Protein AF-A0A7J5C8L6-F1 (afdb_monomer)

Sequence (108 aa):
PAAAVPPPAPAPPPIDPEAWRTAADEGWSRASKAAEPSNAGTTRSGLPKRVPQAQLVPGGIEPKGSRAAARRTPDEVRGLLSAYHRGVQRGRTAGADLNSTSTKETNR

Solvent-accessible surface area (backbone atoms only — not comparable to full-atom values): 7044 Å² total; per-residue (Å²): 136,86,83,81,79,78,79,84,78,83,79,80,78,89,78,64,76,70,82,76,64,54,82,61,55,60,47,51,54,45,43,57,56,29,73,60,75,71,68,71,50,63,44,100,86,66,49,76,30,75,54,84,75,66,58,68,42,83,84,59,80,69,77,62,67,74,66,63,71,73,81,74,49,73,66,59,54,50,52,53,52,51,53,50,51,53,50,52,50,52,54,51,49,57,52,49,55,57,54,55,53,56,62,59,65,77,74,116

Str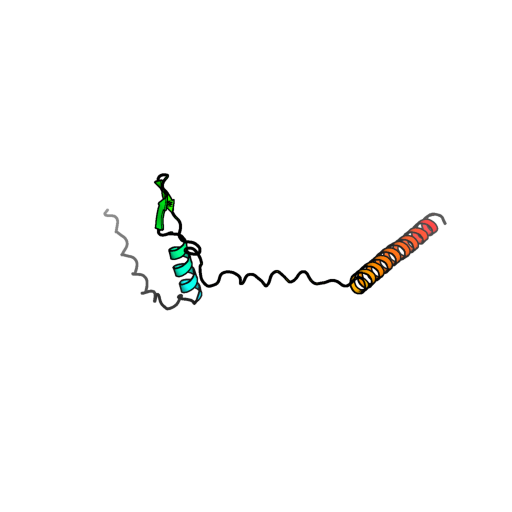ucture (mmCIF, N/CA/C/O backbone):
data_AF-A0A7J5C8L6-F1
#
_entry.id   AF-A0A7J5C8L6-F1
#
loop_
_atom_site.group_PDB
_atom_site.id
_atom_site.type_symbol
_atom_site.label_atom_id
_atom_site.label_alt_id
_atom_site.label_comp_id
_atom_site.label_asym_id
_atom_site.label_entity_id
_atom_site.label_seq_id
_atom_site.pdbx_PDB_ins_code
_atom_site.Cartn_x
_atom_site.Cartn_y
_atom_site.Cartn_z
_atom_site.occupancy
_atom_site.B_iso_or_equiv
_atom_site.auth_seq_id
_atom_site.auth_comp_id
_atom_site.auth_asym_id
_atom_site.auth_atom_id
_atom_site.pdbx_PDB_model_num
ATOM 1 N N . PRO A 1 1 ? 15.592 65.088 17.033 1.00 47.19 1 PRO A N 1
ATOM 2 C CA . PRO A 1 1 ? 15.283 64.723 15.627 1.00 47.19 1 PRO A CA 1
ATOM 3 C C . PRO A 1 1 ? 14.463 63.429 15.636 1.00 47.19 1 PRO A C 1
ATOM 5 O O . PRO A 1 1 ? 14.935 62.439 16.183 1.00 47.19 1 PRO A O 1
ATOM 8 N N . ALA A 1 2 ? 13.215 63.470 15.162 1.00 52.97 2 ALA A N 1
ATOM 9 C CA . ALA A 1 2 ? 12.305 62.324 15.174 1.00 52.97 2 ALA A CA 1
ATOM 10 C C . ALA A 1 2 ? 12.678 61.333 14.058 1.00 52.97 2 ALA A C 1
ATOM 12 O O . ALA A 1 2 ? 12.842 61.736 12.908 1.00 52.97 2 ALA A O 1
ATOM 13 N N . ALA A 1 3 ? 12.837 60.054 14.401 1.00 57.31 3 ALA A N 1
ATOM 14 C CA . ALA A 1 3 ? 13.079 58.989 13.434 1.00 57.31 3 ALA A CA 1
ATOM 15 C C . ALA A 1 3 ? 11.804 58.735 12.611 1.00 57.31 3 ALA A C 1
ATOM 17 O O . ALA A 1 3 ? 10.739 58.484 13.173 1.00 57.31 3 ALA A O 1
ATOM 18 N N . ALA A 1 4 ? 11.912 58.827 11.285 1.00 60.78 4 ALA A N 1
ATOM 19 C CA . ALA A 1 4 ? 10.828 58.517 10.361 1.00 60.78 4 ALA A CA 1
ATOM 20 C C . ALA A 1 4 ? 10.531 57.006 10.361 1.00 60.78 4 ALA A C 1
ATOM 22 O O . ALA A 1 4 ? 11.433 56.190 10.174 1.00 60.78 4 ALA A O 1
ATOM 23 N N . VAL A 1 5 ? 9.262 56.642 10.561 1.00 68.44 5 VAL A N 1
ATOM 24 C CA . VAL A 1 5 ? 8.757 55.269 10.415 1.00 68.44 5 VAL A CA 1
ATOM 25 C C . VAL A 1 5 ? 8.640 54.955 8.913 1.00 68.44 5 VAL A C 1
ATOM 27 O O . VAL A 1 5 ? 8.067 55.773 8.187 1.00 68.44 5 VAL A O 1
ATOM 30 N N . PRO A 1 6 ? 9.176 53.826 8.410 1.00 71.31 6 PRO A N 1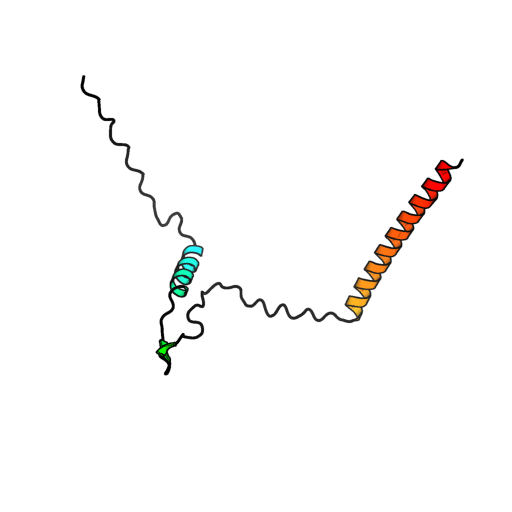
ATOM 31 C CA . PRO A 1 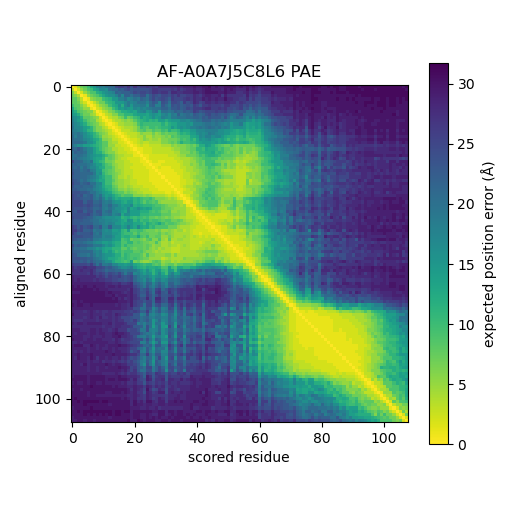6 ? 9.049 53.467 6.998 1.00 71.31 6 PRO A CA 1
ATOM 32 C C . PRO A 1 6 ? 7.582 53.166 6.626 1.00 71.31 6 PRO A C 1
ATOM 34 O O . PRO A 1 6 ? 6.814 52.720 7.483 1.00 71.31 6 PRO A O 1
ATOM 37 N N . PRO A 1 7 ? 7.168 53.402 5.365 1.00 71.62 7 PRO A N 1
ATOM 38 C CA . PRO A 1 7 ? 5.799 53.142 4.918 1.00 71.62 7 PRO A CA 1
ATOM 39 C C . PRO A 1 7 ? 5.454 51.641 4.979 1.00 71.62 7 PRO A C 1
ATOM 41 O O . PRO A 1 7 ? 6.351 50.802 4.847 1.00 71.62 7 PRO A O 1
ATOM 44 N N . PRO A 1 8 ? 4.168 51.277 5.162 1.00 72.31 8 PRO A N 1
ATOM 45 C CA . PRO A 1 8 ? 3.746 49.880 5.190 1.00 72.31 8 PRO A CA 1
ATOM 46 C C . PRO A 1 8 ? 4.025 49.210 3.840 1.00 72.31 8 PRO A C 1
ATOM 48 O O . PRO A 1 8 ? 3.723 49.765 2.782 1.00 72.31 8 PRO A O 1
ATOM 51 N N . ALA A 1 9 ? 4.612 48.013 3.882 1.00 76.88 9 ALA A N 1
ATOM 52 C CA . ALA A 1 9 ? 4.868 47.209 2.693 1.00 76.88 9 ALA A CA 1
ATOM 53 C C . ALA A 1 9 ? 3.551 46.886 1.949 1.00 76.88 9 ALA A C 1
ATOM 55 O O . ALA A 1 9 ? 2.515 46.712 2.599 1.00 76.88 9 ALA A O 1
ATOM 56 N N . PRO A 1 10 ? 3.569 46.796 0.605 1.00 76.00 10 PRO A N 1
ATOM 57 C CA . PRO A 1 10 ? 2.378 46.464 -0.169 1.00 76.00 10 PRO A CA 1
ATOM 58 C C . PRO A 1 10 ? 1.858 45.070 0.202 1.00 76.00 10 PRO A C 1
ATOM 60 O O . PRO A 1 10 ? 2.636 44.134 0.394 1.00 76.00 10 PRO A O 1
ATOM 63 N N . ALA A 1 11 ? 0.533 44.940 0.299 1.00 77.38 11 ALA A N 1
ATOM 64 C CA . ALA A 1 11 ? -0.113 43.663 0.576 1.00 77.38 11 ALA A CA 1
ATOM 65 C C . ALA A 1 11 ? 0.174 42.658 -0.559 1.00 77.38 11 ALA A C 1
ATOM 67 O O . ALA A 1 11 ? 0.138 43.047 -1.732 1.00 77.38 11 ALA A O 1
ATOM 68 N N . PRO A 1 12 ? 0.462 41.382 -0.240 1.00 79.75 12 PRO A N 1
ATOM 69 C CA . PRO A 1 12 ? 0.703 40.367 -1.255 1.00 79.75 12 PRO A CA 1
ATOM 70 C C . PRO A 1 12 ? -0.543 40.176 -2.136 1.00 79.75 12 PRO A C 1
ATOM 72 O O . PRO A 1 12 ? -1.669 40.327 -1.649 1.00 79.75 12 PRO A O 1
ATOM 75 N N . PRO A 1 13 ? -0.364 39.848 -3.429 1.00 80.12 13 PRO A N 1
ATOM 76 C CA . PRO A 1 13 ? -1.483 39.596 -4.324 1.00 80.12 13 PRO A CA 1
ATOM 77 C C . PRO A 1 13 ? -2.309 38.393 -3.837 1.00 80.12 13 PRO A C 1
ATOM 79 O O . PRO A 1 13 ? -1.753 37.475 -3.224 1.00 80.12 13 PRO A O 1
ATOM 82 N N . PRO A 1 14 ? -3.625 38.369 -4.111 1.00 80.31 14 PRO A N 1
ATOM 83 C CA . PRO A 1 14 ? -4.473 37.243 -3.748 1.00 80.31 14 PRO A CA 1
ATOM 84 C C . PRO A 1 14 ? -3.995 35.979 -4.471 1.00 80.31 14 PRO A C 1
ATOM 86 O O . PRO A 1 14 ? -3.901 35.948 -5.697 1.00 80.31 14 PRO A O 1
ATOM 89 N N . ILE A 1 15 ? -3.669 34.944 -3.696 1.00 82.94 15 ILE A N 1
ATOM 90 C CA . ILE A 1 15 ? -3.300 33.626 -4.216 1.00 82.94 15 ILE A CA 1
ATOM 91 C C . ILE A 1 15 ? -4.590 32.849 -4.460 1.00 82.94 15 ILE A C 1
ATOM 93 O O . ILE A 1 15 ? -5.384 32.680 -3.536 1.00 82.94 15 ILE A O 1
ATOM 97 N N . ASP A 1 16 ? -4.775 32.357 -5.683 1.00 87.56 16 ASP A N 1
ATOM 98 C CA . ASP A 1 16 ? -5.861 31.436 -6.002 1.00 87.56 16 ASP A CA 1
ATOM 99 C C . ASP A 1 16 ? -5.515 30.028 -5.472 1.00 87.56 16 ASP A C 1
ATOM 101 O O . ASP A 1 16 ? -4.542 29.420 -5.938 1.00 87.56 16 ASP A O 1
ATOM 105 N N . PRO A 1 17 ? -6.253 29.496 -4.480 1.00 81.88 17 PRO A N 1
ATOM 106 C CA . PRO A 1 17 ? -6.009 28.163 -3.940 1.00 81.88 17 PRO A CA 1
ATOM 107 C C . PRO A 1 17 ? -6.270 27.043 -4.956 1.00 81.88 17 PRO A C 1
ATOM 109 O O . PRO A 1 17 ? -5.793 25.928 -4.760 1.00 81.88 17 PRO A O 1
ATOM 112 N N . GLU A 1 18 ? -7.004 27.301 -6.039 1.00 85.00 18 GLU A N 1
ATOM 113 C CA . GLU A 1 18 ? -7.246 26.310 -7.090 1.00 85.00 18 GLU A CA 1
ATOM 114 C C . GLU A 1 18 ? -6.017 26.096 -7.979 1.00 85.00 18 GLU A C 1
ATOM 116 O O . GLU A 1 18 ? -5.830 25.001 -8.506 1.00 85.00 18 GLU A O 1
ATOM 121 N N . ALA A 1 19 ? -5.150 27.106 -8.111 1.00 88.50 19 ALA A N 1
ATOM 122 C CA . ALA A 1 19 ? -4.047 27.109 -9.074 1.00 88.50 19 ALA A CA 1
ATOM 123 C C . ALA A 1 19 ? -2.975 26.034 -8.811 1.00 88.50 19 ALA A C 1
ATOM 125 O O . ALA A 1 19 ? -2.222 25.678 -9.716 1.00 88.50 19 ALA A O 1
ATOM 126 N N . TRP A 1 20 ? -2.891 25.521 -7.583 1.00 86.44 20 TRP A N 1
ATOM 127 C CA . TRP A 1 20 ? -1.911 24.512 -7.165 1.00 86.44 20 TRP A CA 1
ATOM 128 C C . TRP A 1 20 ? -2.556 23.230 -6.635 1.00 86.44 20 TRP A C 1
ATOM 130 O O . TRP A 1 20 ? -1.838 22.324 -6.210 1.00 86.44 20 TRP A O 1
ATOM 140 N N . ARG A 1 21 ? -3.891 23.125 -6.685 1.00 88.56 21 ARG A N 1
ATOM 141 C CA . ARG A 1 21 ? -4.579 21.887 -6.326 1.00 88.56 21 ARG A CA 1
ATOM 142 C C . ARG A 1 21 ? -4.366 20.825 -7.395 1.00 88.56 21 ARG A C 1
ATOM 144 O O . ARG A 1 21 ? -4.516 21.064 -8.590 1.00 88.56 21 ARG A O 1
ATOM 151 N N . THR A 1 22 ? -4.035 19.621 -6.953 1.00 87.25 22 THR A N 1
ATOM 152 C CA . THR A 1 22 ? -3.749 18.469 -7.807 1.00 87.25 22 THR A CA 1
ATOM 153 C C . THR A 1 22 ? -4.545 17.246 -7.362 1.00 87.25 22 THR A C 1
ATOM 155 O O . THR A 1 22 ? -5.079 17.182 -6.255 1.00 87.25 22 THR A O 1
ATOM 158 N N . ALA A 1 23 ? -4.575 16.207 -8.202 1.00 82.38 23 ALA A N 1
ATOM 159 C CA . ALA A 1 23 ? -5.174 14.920 -7.838 1.00 82.38 23 ALA A CA 1
ATOM 160 C C . ALA A 1 23 ? -4.522 14.273 -6.592 1.00 82.38 23 ALA A C 1
ATOM 162 O O . ALA A 1 23 ? -5.141 13.435 -5.937 1.00 82.38 23 ALA A O 1
ATOM 163 N N . ALA A 1 24 ? -3.291 14.662 -6.237 1.00 82.00 24 ALA A N 1
ATOM 164 C CA . ALA A 1 24 ? -2.595 14.143 -5.063 1.00 82.00 24 ALA A CA 1
ATOM 165 C C . ALA A 1 24 ? -3.203 14.636 -3.736 1.00 82.00 24 ALA A C 1
ATOM 167 O O . ALA A 1 24 ? -3.154 13.905 -2.744 1.00 82.00 24 ALA A O 1
ATOM 168 N N . ASP A 1 25 ? -3.831 15.818 -3.716 1.00 86.25 25 ASP A N 1
ATOM 169 C CA . ASP A 1 25 ? -4.417 16.399 -2.499 1.00 86.25 25 ASP A CA 1
ATOM 170 C C . ASP A 1 25 ? -5.562 15.543 -1.948 1.00 86.25 25 ASP A C 1
ATOM 172 O O . ASP A 1 25 ? -5.737 15.401 -0.736 1.00 86.25 25 ASP A O 1
ATOM 176 N N . GLU A 1 26 ? -6.318 14.903 -2.840 1.00 84.12 26 GLU A N 1
ATOM 177 C CA . GLU A 1 26 ? -7.396 13.997 -2.459 1.00 84.12 26 GLU A 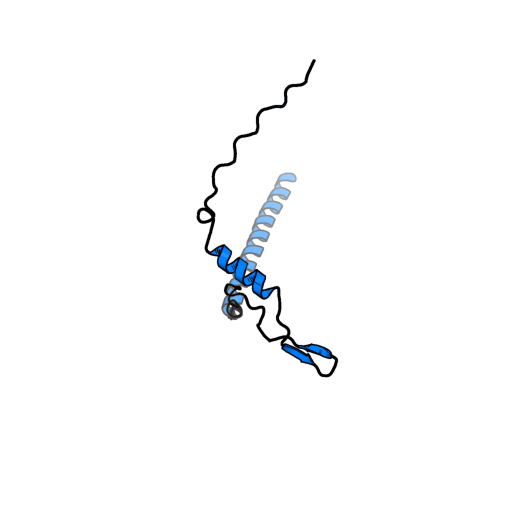CA 1
ATOM 178 C C . GLU A 1 26 ? -6.849 12.725 -1.788 1.00 84.12 26 GLU A C 1
ATOM 180 O O . GLU A 1 26 ? -7.410 12.237 -0.803 1.00 84.12 26 GLU A O 1
ATOM 185 N N . GLY A 1 27 ? -5.719 12.206 -2.282 1.00 84.62 27 GLY A N 1
ATOM 186 C CA . GLY A 1 27 ? -4.995 11.097 -1.660 1.00 84.62 27 GLY A CA 1
ATOM 187 C C . GLY A 1 27 ? -4.436 11.476 -0.289 1.00 84.62 27 GLY A C 1
ATOM 188 O O . GLY A 1 27 ? -4.577 10.714 0.669 1.00 84.62 27 GLY A O 1
ATOM 189 N N . TRP A 1 28 ? -3.880 12.683 -0.167 1.00 85.50 28 TRP A N 1
ATOM 19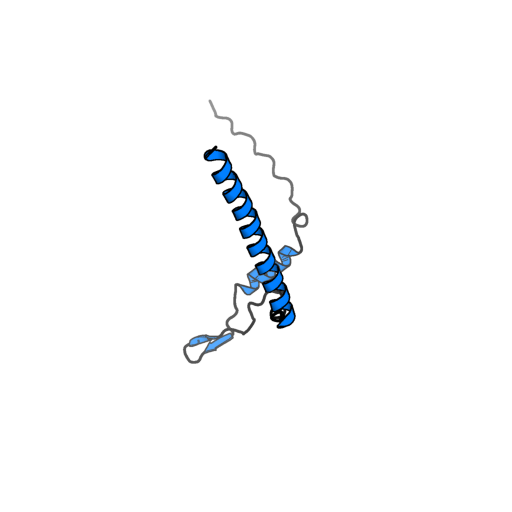0 C CA . TRP A 1 28 ? -3.332 13.191 1.089 1.00 85.50 28 TRP A CA 1
ATOM 191 C C . TRP A 1 28 ? -4.422 13.423 2.145 1.00 85.50 28 TRP A C 1
ATOM 193 O O . TRP A 1 28 ? -4.281 12.981 3.283 1.00 85.50 28 TRP A O 1
ATOM 203 N N . SER A 1 29 ? -5.570 13.992 1.759 1.00 86.81 29 SER A N 1
ATOM 204 C CA . SER A 1 29 ? -6.735 14.152 2.642 1.00 86.81 29 SER A CA 1
ATOM 205 C C . SER A 1 29 ? -7.271 12.810 3.151 1.00 86.81 29 SER A C 1
ATOM 207 O O . SER A 1 29 ? -7.577 12.662 4.338 1.00 86.81 29 SER A O 1
ATOM 209 N N . ARG A 1 30 ? -7.362 11.801 2.274 1.00 84.38 30 ARG A N 1
ATOM 210 C CA . ARG A 1 30 ? -7.780 10.446 2.665 1.00 84.38 30 ARG A CA 1
ATOM 211 C C . ARG A 1 30 ? -6.768 9.782 3.599 1.00 84.38 30 ARG A C 1
ATOM 213 O O . ARG A 1 30 ? -7.183 9.137 4.559 1.00 84.38 30 ARG A O 1
ATOM 220 N N . ALA A 1 31 ? -5.471 9.970 3.357 1.00 86.00 31 ALA A N 1
ATOM 221 C CA . ALA A 1 31 ? -4.414 9.458 4.224 1.00 86.00 31 ALA A CA 1
ATOM 222 C C . ALA A 1 31 ? -4.465 10.058 5.631 1.00 86.00 31 ALA A C 1
ATOM 224 O O . ALA A 1 31 ? -4.417 9.316 6.611 1.00 86.00 31 ALA A O 1
ATOM 225 N N . SER A 1 32 ? -4.654 11.373 5.737 1.00 87.69 32 SER A N 1
ATOM 226 C CA . SER A 1 32 ? -4.800 12.055 7.026 1.00 87.69 32 SER A CA 1
ATOM 227 C C . SER A 1 32 ? -5.999 11.531 7.819 1.00 87.69 32 SER A C 1
ATOM 229 O O . SER A 1 32 ? -5.871 11.246 9.004 1.00 87.69 32 SER A O 1
ATOM 231 N N . LYS A 1 33 ? -7.145 11.295 7.164 1.00 83.94 33 LYS A N 1
ATOM 232 C CA . LYS A 1 33 ? -8.330 10.709 7.819 1.00 83.94 33 LYS A CA 1
ATOM 233 C C . LYS A 1 33 ? -8.090 9.281 8.315 1.00 83.94 33 LYS A C 1
ATOM 235 O O . LYS A 1 33 ? -8.572 8.913 9.378 1.00 83.94 33 LYS A O 1
ATOM 240 N N . ALA A 1 34 ? -7.335 8.474 7.571 1.00 82.81 34 ALA A N 1
ATOM 241 C CA . ALA A 1 34 ? -6.984 7.114 7.982 1.00 82.81 34 ALA A CA 1
ATOM 242 C C . ALA A 1 34 ? -6.002 7.070 9.172 1.00 82.81 34 ALA A C 1
ATOM 244 O O . ALA A 1 34 ? -5.959 6.073 9.900 1.00 82.81 34 ALA A O 1
ATOM 245 N N . ALA A 1 35 ? -5.219 8.134 9.385 1.00 83.50 35 ALA A N 1
ATOM 246 C CA . ALA A 1 35 ? -4.289 8.248 10.508 1.00 83.50 35 ALA A CA 1
ATOM 247 C C . ALA A 1 35 ? -4.993 8.447 11.865 1.00 83.50 35 ALA A C 1
ATOM 249 O O . ALA A 1 35 ? -4.388 8.176 12.903 1.00 83.50 35 ALA A O 1
ATOM 250 N N . GLU A 1 36 ? -6.270 8.842 11.865 1.00 83.50 36 GLU A N 1
ATOM 251 C CA . GLU A 1 36 ? -7.100 9.033 13.058 1.00 83.50 36 GLU A CA 1
ATOM 252 C C . GLU A 1 36 ? -8.140 7.899 13.190 1.00 83.50 36 GLU A C 1
ATOM 254 O O . GLU A 1 36 ? -9.276 8.016 12.726 1.00 83.50 36 GLU A O 1
ATOM 259 N N . PRO A 1 37 ? -7.782 6.749 13.794 1.00 69.25 37 PRO A N 1
ATOM 260 C CA . PRO A 1 37 ? -8.681 5.604 13.859 1.00 69.25 37 PRO A CA 1
ATOM 261 C C . PRO A 1 37 ? -9.832 5.824 14.848 1.00 69.25 37 PRO A C 1
ATOM 263 O O . PRO A 1 37 ? -9.622 6.124 16.024 1.00 69.25 37 PRO A O 1
ATOM 266 N N . SER A 1 38 ? -11.056 5.549 14.395 1.00 72.88 38 SER A N 1
ATOM 267 C CA . SER A 1 38 ? -12.222 5.432 15.274 1.00 72.88 38 SER A CA 1
ATOM 268 C C . SER A 1 38 ? -12.176 4.126 16.082 1.00 72.88 38 SER A C 1
ATOM 270 O O . SER A 1 38 ? -11.890 3.050 15.545 1.00 72.88 38 SER A O 1
ATOM 272 N N . ASN A 1 39 ? -12.459 4.211 17.385 1.00 78.56 39 ASN A N 1
ATOM 273 C CA . ASN A 1 39 ? -12.514 3.054 18.278 1.00 78.56 39 ASN A CA 1
ATOM 274 C C . ASN A 1 39 ? -13.890 2.378 18.190 1.00 78.56 39 ASN A C 1
ATOM 276 O O . ASN A 1 39 ? -14.918 3.004 18.434 1.00 78.56 39 ASN A O 1
ATOM 280 N N . ALA A 1 40 ? -13.917 1.070 17.930 1.00 82.69 40 ALA A N 1
ATOM 281 C CA . ALA A 1 40 ? -15.130 0.249 17.832 1.00 82.69 40 ALA A CA 1
ATOM 282 C C . 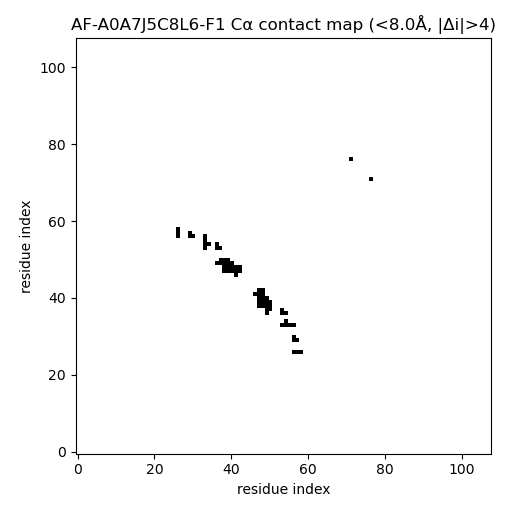ALA A 1 40 ? -15.704 -0.155 19.207 1.00 82.69 40 ALA A C 1
ATOM 284 O O . ALA A 1 40 ? -16.261 -1.246 19.358 1.00 82.69 40 ALA A O 1
ATOM 285 N N . GLY A 1 41 ? -15.495 0.677 20.228 1.00 87.88 41 GLY A N 1
ATOM 286 C CA . GLY A 1 41 ? -15.738 0.355 21.634 1.00 87.88 41 GLY A CA 1
ATOM 287 C C . GLY A 1 41 ? -14.538 -0.304 22.320 1.00 87.88 41 GLY A C 1
ATOM 288 O O . GLY A 1 41 ? -13.401 -0.209 21.856 1.00 87.88 41 GLY A O 1
ATOM 289 N N . THR A 1 42 ? -14.785 -0.968 23.447 1.00 91.19 42 THR A N 1
ATOM 290 C CA . THR A 1 42 ? -13.760 -1.622 24.271 1.00 91.19 42 THR A CA 1
ATOM 291 C C . THR A 1 42 ? -13.980 -3.133 24.335 1.00 91.19 42 THR A C 1
ATOM 293 O O . THR A 1 42 ? -15.089 -3.649 24.198 1.00 91.19 42 THR A O 1
ATOM 296 N N . THR A 1 43 ? -12.891 -3.878 24.491 1.00 90.12 43 THR A N 1
ATOM 297 C CA . THR A 1 43 ? -12.920 -5.314 24.793 1.00 90.12 43 THR A CA 1
ATOM 298 C C . THR A 1 43 ? -13.265 -5.538 26.270 1.00 90.12 43 THR A C 1
ATOM 300 O O . THR A 1 43 ? -13.227 -4.607 27.071 1.00 90.12 43 THR A O 1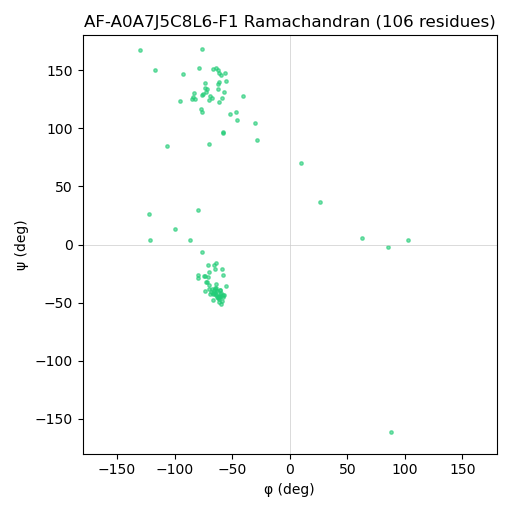
ATOM 303 N N . ARG A 1 44 ? -13.568 -6.782 26.672 1.00 91.31 44 ARG A N 1
ATOM 304 C CA . ARG A 1 44 ? -13.902 -7.126 28.072 1.00 91.31 44 ARG A CA 1
ATOM 305 C C . ARG A 1 44 ? -12.795 -6.756 29.076 1.00 91.31 44 ARG A C 1
ATOM 307 O O . ARG A 1 44 ? -13.095 -6.518 30.237 1.00 91.31 44 ARG A O 1
ATOM 314 N N . SER A 1 45 ? -11.541 -6.688 28.632 1.00 93.81 45 SER A N 1
ATOM 315 C CA . SER A 1 45 ? -10.389 -6.251 29.433 1.00 93.81 45 SER A CA 1
ATOM 316 C C . SER A 1 45 ? -10.172 -4.730 29.432 1.00 93.81 45 SER A C 1
ATOM 318 O O . SER A 1 45 ? -9.183 -4.260 29.983 1.00 93.81 45 SER A O 1
ATOM 320 N N . GLY A 1 46 ? -11.060 -3.953 28.803 1.00 92.62 46 GLY A N 1
ATOM 321 C CA . GLY A 1 46 ? -10.982 -2.491 28.737 1.00 92.62 46 GLY A CA 1
ATOM 322 C C . GLY A 1 46 ? -10.115 -1.937 27.601 1.00 92.62 46 GLY A C 1
ATOM 323 O O . GLY A 1 46 ? -10.057 -0.724 27.425 1.00 92.62 46 GLY A O 1
ATOM 324 N N . LEU A 1 47 ? -9.474 -2.786 26.787 1.00 90.38 47 LEU A N 1
ATOM 325 C CA . LEU A 1 47 ? -8.646 -2.322 25.666 1.00 90.38 47 LEU A CA 1
ATOM 326 C C . LEU A 1 47 ? -9.517 -1.808 24.506 1.00 90.38 47 LEU A C 1
ATOM 328 O O . LEU A 1 47 ? -10.498 -2.483 24.172 1.00 90.38 47 LEU A O 1
ATOM 332 N N . PRO A 1 48 ? -9.158 -0.691 23.841 1.00 87.94 48 PRO A N 1
ATOM 333 C CA . PRO A 1 48 ? -9.867 -0.203 22.661 1.00 87.94 48 PRO A CA 1
ATOM 334 C C . PRO A 1 48 ? -9.886 -1.243 21.538 1.00 87.94 48 PRO A C 1
ATOM 336 O O . PRO A 1 48 ? -8.850 -1.763 21.116 1.00 87.94 48 PRO A O 1
ATOM 339 N N . LYS A 1 49 ? -11.081 -1.552 21.042 1.00 88.75 49 LYS A N 1
ATOM 340 C CA . LYS A 1 49 ? -11.289 -2.455 19.915 1.00 88.75 49 LYS A CA 1
ATOM 341 C C . LYS A 1 49 ? -11.108 -1.675 18.615 1.00 88.75 49 LYS A C 1
ATOM 343 O O . LYS A 1 49 ? -11.705 -0.619 18.427 1.00 88.75 49 LYS A O 1
ATOM 348 N N . ARG A 1 50 ? -10.307 -2.211 17.697 1.00 89.81 50 ARG A N 1
ATOM 349 C CA . ARG A 1 50 ? -10.074 -1.616 16.372 1.00 89.81 50 ARG A CA 1
ATOM 350 C C . ARG A 1 50 ? -11.040 -2.196 15.341 1.00 89.81 50 ARG A C 1
ATOM 352 O O . ARG A 1 50 ? -11.381 -3.378 15.412 1.00 89.81 50 ARG A O 1
ATOM 359 N N . VAL A 1 51 ? -11.446 -1.378 14.373 1.00 85.00 51 VAL A N 1
ATOM 360 C CA . VAL A 1 51 ? -12.165 -1.839 13.178 1.00 85.00 51 VAL A CA 1
ATOM 361 C C . VAL A 1 51 ? -11.134 -2.359 12.165 1.00 85.00 51 VAL A C 1
ATOM 363 O O . VAL A 1 51 ? -10.204 -1.620 11.824 1.00 85.00 51 VAL A O 1
ATOM 366 N N . PRO A 1 52 ? -11.249 -3.607 11.677 1.00 85.19 52 PRO A N 1
ATOM 367 C CA . PRO A 1 52 ? -10.400 -4.097 10.596 1.00 85.19 52 PRO A CA 1
ATOM 368 C C . PRO A 1 52 ? -10.481 -3.178 9.372 1.00 85.19 52 PRO A C 1
ATOM 370 O O . PRO A 1 52 ? -11.557 -2.700 9.033 1.00 85.19 52 PRO A O 1
ATOM 373 N N . GLN A 1 53 ? -9.350 -2.941 8.706 1.00 80.25 53 GLN A N 1
ATOM 374 C CA . GLN A 1 53 ? -9.260 -2.159 7.459 1.00 80.25 53 GLN A CA 1
ATOM 375 C C . GLN A 1 53 ? -9.673 -0.675 7.543 1.00 80.25 53 GLN A C 1
ATOM 377 O O . GLN A 1 53 ? -9.642 0.009 6.526 1.00 80.25 53 GLN A O 1
ATOM 382 N N . ALA A 1 54 ? -9.974 -0.124 8.723 1.00 81.56 54 ALA A N 1
ATOM 383 C CA . ALA A 1 54 ? -10.373 1.284 8.852 1.00 81.56 54 ALA A CA 1
ATOM 384 C C . ALA A 1 54 ? -9.284 2.306 8.469 1.00 81.56 54 ALA A C 1
ATOM 386 O O . ALA A 1 54 ? -9.591 3.470 8.246 1.00 81.56 54 ALA A O 1
ATOM 387 N N . GLN A 1 55 ? -8.023 1.880 8.377 1.00 80.62 55 GLN A N 1
ATOM 388 C CA . GLN A 1 55 ? -6.890 2.728 7.985 1.00 80.62 55 GLN A CA 1
ATOM 389 C C . GLN A 1 55 ? -6.500 2.547 6.511 1.00 80.62 55 GLN A C 1
ATOM 391 O O . GLN A 1 55 ? -5.408 2.935 6.098 1.00 80.62 55 GLN A O 1
ATOM 396 N N . LEU A 1 56 ? -7.352 1.898 5.714 1.00 82.31 56 LEU A N 1
ATOM 397 C CA . LEU A 1 56 ? -7.064 1.664 4.309 1.00 82.31 56 LEU A CA 1
ATOM 398 C C . LEU A 1 56 ? -7.298 2.947 3.505 1.00 82.31 56 LEU A C 1
ATOM 400 O O . LEU A 1 56 ? -8.422 3.433 3.393 1.00 82.31 56 LEU A O 1
ATOM 404 N N . VAL A 1 57 ? -6.227 3.471 2.916 1.00 81.38 57 VAL A N 1
ATOM 405 C CA . VAL A 1 57 ? -6.271 4.628 2.017 1.00 81.38 57 VAL A CA 1
ATOM 406 C C . VAL A 1 57 ? -6.350 4.123 0.571 1.00 81.38 57 VAL A C 1
ATOM 408 O O . VAL A 1 57 ? -5.472 3.359 0.156 1.00 81.38 57 VAL A O 1
ATOM 411 N N . PRO A 1 58 ? -7.365 4.524 -0.218 1.00 70.31 58 PRO A N 1
ATOM 412 C CA . PRO A 1 58 ? -7.404 4.252 -1.654 1.00 70.31 58 PRO A CA 1
ATOM 413 C C . PRO A 1 58 ? -6.154 4.815 -2.344 1.00 70.31 58 PRO A C 1
ATOM 415 O O . PRO A 1 58 ? -5.800 5.970 -2.117 1.00 70.31 58 PRO A O 1
ATOM 418 N N . GLY A 1 59 ? -5.483 4.007 -3.169 1.00 69.38 59 GLY A N 1
ATOM 419 C CA . GLY A 1 59 ? -4.216 4.376 -3.822 1.00 69.38 59 GLY A CA 1
ATOM 420 C C . GLY A 1 59 ? -2.959 3.765 -3.191 1.00 69.38 59 GLY A C 1
ATOM 421 O O . GLY A 1 59 ? -1.851 4.040 -3.650 1.00 69.38 59 GLY A O 1
ATOM 422 N N . GLY A 1 60 ? -3.104 2.908 -2.174 1.00 66.19 60 GLY A N 1
ATOM 423 C CA . GLY A 1 60 ? -2.035 1.986 -1.793 1.00 66.19 60 GLY A CA 1
ATOM 424 C C . GLY A 1 60 ? -1.615 1.119 -2.985 1.00 66.19 60 GLY A C 1
ATOM 425 O O . GLY A 1 60 ? -2.442 0.800 -3.837 1.00 66.19 60 GLY A O 1
ATOM 426 N N . ILE A 1 61 ? -0.332 0.750 -3.052 1.00 52.44 61 ILE A N 1
ATOM 427 C CA . ILE A 1 61 ? 0.170 -0.229 -4.024 1.00 52.44 61 ILE A CA 1
ATOM 428 C C . ILE A 1 61 ? -0.765 -1.436 -4.023 1.00 52.44 61 ILE A C 1
ATOM 430 O O . ILE A 1 61 ? -0.836 -2.148 -3.019 1.00 52.44 61 ILE A O 1
ATOM 434 N N . GLU A 1 62 ? -1.453 -1.659 -5.148 1.00 59.62 62 GLU A N 1
ATOM 435 C CA . GLU A 1 62 ? -2.109 -2.929 -5.445 1.00 59.62 62 GLU A CA 1
ATOM 436 C C . GLU A 1 62 ? -1.142 -4.021 -4.979 1.00 59.62 62 GLU A C 1
ATOM 438 O O . GLU A 1 62 ? 0.047 -3.913 -5.322 1.00 59.62 62 GLU A O 1
ATOM 443 N N . PRO A 1 63 ? -1.554 -5.007 -4.157 1.00 55.56 63 PRO A N 1
ATOM 444 C CA . PRO A 1 63 ? -0.666 -6.090 -3.772 1.00 55.56 63 PRO A CA 1
ATOM 445 C C . PRO A 1 63 ? -0.226 -6.749 -5.070 1.00 55.56 63 PRO A C 1
ATOM 447 O O . PRO A 1 63 ? -0.971 -7.528 -5.653 1.00 55.56 63 PRO A O 1
ATOM 450 N N . LYS A 1 64 ? 0.945 -6.338 -5.572 1.00 51.88 64 LYS A N 1
ATOM 451 C CA . LYS A 1 64 ? 1.424 -6.605 -6.924 1.00 51.88 64 LYS A CA 1
ATOM 452 C C . LYS A 1 64 ? 1.449 -8.106 -7.074 1.00 51.88 64 LYS A C 1
ATOM 454 O O . LYS A 1 64 ? 2.405 -8.709 -6.588 1.00 51.88 64 LYS A O 1
ATOM 459 N N . GLY A 1 65 ? 0.386 -8.658 -7.672 1.00 47.25 65 GLY A N 1
ATOM 460 C CA . GLY A 1 65 ? -0.072 -10.039 -7.512 1.00 47.25 65 GLY A CA 1
ATOM 461 C C . GLY A 1 65 ? 1.068 -10.978 -7.188 1.00 47.25 65 GLY A C 1
ATOM 462 O O . GLY A 1 65 ? 1.758 -11.409 -8.102 1.00 47.25 65 GLY A O 1
ATOM 463 N N . SER A 1 66 ? 1.338 -11.146 -5.889 1.00 51.72 66 SER A N 1
ATOM 464 C CA . SER A 1 66 ? 2.433 -11.921 -5.306 1.00 51.72 66 SER A CA 1
ATOM 465 C C . SER A 1 66 ? 3.692 -12.102 -6.176 1.00 51.72 66 SER A C 1
ATOM 467 O O . SER A 1 66 ? 4.180 -13.219 -6.149 1.00 51.72 66 SER A O 1
ATOM 469 N N . ARG A 1 67 ? 4.166 -11.124 -6.990 1.00 53.38 67 ARG A N 1
ATOM 470 C CA . ARG A 1 67 ? 5.018 -11.363 -8.197 1.00 53.38 67 ARG A CA 1
ATOM 471 C C . ARG A 1 67 ? 5.083 -12.856 -8.529 1.00 53.38 67 ARG A C 1
ATOM 473 O O . ARG A 1 67 ? 6.099 -13.450 -8.172 1.00 53.38 67 ARG A O 1
ATOM 480 N N . ALA A 1 68 ? 3.970 -13.451 -8.999 1.00 55.69 68 ALA A N 1
ATOM 481 C CA . ALA A 1 68 ? 3.788 -14.908 -9.100 1.00 55.69 68 ALA A CA 1
ATOM 482 C C . ALA A 1 68 ? 5.143 -15.562 -9.330 1.00 55.69 68 ALA A C 1
ATOM 484 O O . ALA A 1 68 ? 5.710 -15.305 -10.392 1.00 55.69 68 ALA A O 1
ATOM 485 N N . ALA A 1 69 ? 5.715 -16.191 -8.284 1.00 58.81 69 ALA A N 1
ATOM 486 C CA . ALA A 1 69 ? 7.138 -16.519 -8.237 1.00 58.81 69 ALA A CA 1
ATOM 487 C C . ALA A 1 69 ? 7.487 -17.126 -9.583 1.00 58.81 69 ALA A C 1
ATOM 489 O O . ALA A 1 69 ? 6.946 -18.191 -9.884 1.00 58.81 69 ALA A O 1
ATOM 490 N N . ALA A 1 70 ? 8.210 -16.366 -10.424 1.00 65.69 70 ALA A N 1
ATOM 491 C CA . ALA A 1 70 ? 8.289 -16.667 -11.849 1.00 65.69 70 ALA A CA 1
ATOM 492 C C . ALA A 1 70 ? 8.696 -18.129 -11.929 1.00 65.69 70 ALA A C 1
ATOM 494 O O . ALA A 1 70 ? 9.752 -18.480 -11.394 1.00 65.69 70 ALA A O 1
ATOM 495 N N . ARG A 1 71 ? 7.787 -18.989 -12.405 1.00 69.75 71 ARG A N 1
ATOM 496 C CA . ARG A 1 71 ? 7.965 -20.438 -12.340 1.00 69.75 71 ARG A CA 1
ATOM 497 C C . ARG A 1 71 ? 9.082 -20.757 -13.320 1.00 69.75 71 ARG A C 1
ATOM 499 O O . ARG A 1 71 ? 8.819 -20.979 -14.491 1.00 69.75 71 ARG A O 1
ATOM 506 N N . ARG A 1 72 ? 10.326 -20.669 -12.848 1.00 84.00 72 ARG A N 1
ATOM 507 C CA . ARG A 1 72 ? 11.514 -20.935 -13.651 1.00 84.00 72 ARG A CA 1
ATOM 508 C C . ARG A 1 72 ? 11.517 -22.415 -13.970 1.00 84.00 72 ARG A C 1
ATOM 510 O O . ARG A 1 72 ? 11.422 -23.236 -13.055 1.00 84.00 72 ARG A O 1
ATOM 517 N N . THR A 1 73 ? 11.614 -22.750 -15.246 1.00 92.50 73 THR A N 1
ATOM 518 C CA . THR A 1 73 ? 11.747 -24.148 -15.654 1.00 92.50 73 THR A CA 1
ATOM 519 C C . THR A 1 73 ? 13.200 -24.605 -15.459 1.00 92.50 73 THR A C 1
ATOM 521 O O . THR A 1 73 ? 14.121 -23.782 -15.512 1.00 92.50 73 THR A O 1
ATOM 524 N N . PRO A 1 74 ? 13.456 -25.902 -15.212 1.00 93.75 74 PRO A N 1
ATOM 525 C CA . PRO A 1 74 ? 14.824 -26.413 -15.097 1.00 93.75 74 PRO A CA 1
ATOM 526 C C . PRO A 1 74 ? 15.688 -26.095 -16.326 1.00 93.75 74 PRO A C 1
ATOM 528 O O . PRO A 1 74 ? 16.869 -25.772 -16.185 1.00 93.75 74 PRO A O 1
ATOM 531 N N . ASP A 1 75 ? 15.088 -26.116 -17.518 1.00 94.69 75 ASP A N 1
ATOM 532 C CA . ASP A 1 75 ? 15.774 -25.838 -18.780 1.00 94.69 75 ASP A CA 1
ATOM 533 C C . ASP A 1 75 ? 16.204 -24.371 -18.905 1.00 94.69 75 ASP A C 1
ATOM 535 O O . ASP A 1 75 ? 17.337 -24.095 -19.307 1.00 94.69 75 ASP A O 1
ATOM 539 N N . GLU A 1 76 ? 15.359 -23.425 -18.483 1.00 93.69 76 GLU A N 1
ATOM 540 C CA . GLU A 1 76 ? 15.705 -21.997 -18.433 1.00 93.69 76 GLU A CA 1
ATOM 541 C C . GLU A 1 76 ? 16.897 -21.735 -17.508 1.00 93.69 76 GLU A C 1
ATOM 543 O O . GLU A 1 76 ? 17.840 -21.023 -17.867 1.00 93.69 76 GLU A O 1
ATOM 548 N N . VAL A 1 77 ? 16.887 -22.345 -16.318 1.00 95.12 77 VAL A N 1
ATOM 549 C CA . VAL A 1 77 ? 17.978 -22.206 -15.345 1.00 95.12 77 VAL A CA 1
ATOM 550 C C . VAL A 1 77 ? 19.266 -22.825 -15.892 1.00 95.12 77 VAL A C 1
ATOM 552 O O . VAL A 1 77 ? 20.334 -22.216 -15.792 1.00 95.12 77 VAL A O 1
ATOM 555 N N . ARG A 1 78 ? 19.178 -23.999 -16.531 1.00 96.12 78 ARG A N 1
ATOM 556 C CA . ARG A 1 78 ? 20.319 -24.665 -17.172 1.00 96.12 78 ARG A CA 1
ATOM 557 C C . ARG A 1 78 ? 20.918 -23.812 -18.285 1.00 96.12 78 ARG A C 1
ATOM 559 O O . ARG A 1 78 ? 22.144 -23.690 -18.358 1.00 96.12 78 ARG A O 1
ATOM 566 N N . GLY A 1 79 ? 20.079 -23.225 -19.135 1.00 96.94 79 GLY A N 1
ATOM 567 C CA . GLY A 1 79 ? 20.505 -22.337 -20.214 1.00 96.94 79 GLY A CA 1
ATOM 568 C C . GLY A 1 79 ? 21.271 -21.128 -19.680 1.00 96.94 79 GLY A C 1
ATOM 569 O O . GLY A 1 79 ? 22.395 -20.864 -20.117 1.00 96.94 79 GLY A O 1
ATOM 570 N N . LEU A 1 80 ? 20.712 -20.459 -18.667 1.00 96.69 80 LEU A N 1
ATOM 571 C CA . LEU A 1 80 ? 21.326 -19.295 -18.026 1.00 96.69 80 LEU A CA 1
ATOM 572 C C . LEU A 1 80 ? 22.681 -19.630 -17.382 1.00 96.69 80 LEU A C 1
ATOM 574 O O . LEU A 1 80 ? 23.674 -18.947 -17.644 1.00 96.69 80 LEU A O 1
ATOM 578 N N . LEU A 1 81 ? 22.746 -20.699 -16.579 1.00 97.56 81 LEU A N 1
ATOM 579 C CA . LEU A 1 81 ? 23.984 -21.117 -15.911 1.00 97.56 81 LEU A CA 1
ATOM 580 C C . LEU A 1 81 ? 25.061 -21.554 -16.911 1.00 97.56 81 LEU A C 1
ATOM 582 O O . LEU A 1 81 ? 26.236 -21.243 -16.722 1.00 97.56 81 LEU A O 1
ATOM 586 N N . SER A 1 82 ? 24.678 -22.224 -18.001 1.00 97.62 82 SER A N 1
ATOM 587 C CA . SER A 1 82 ? 25.618 -22.650 -19.047 1.00 97.62 82 SER A CA 1
ATOM 588 C C . SER A 1 82 ? 26.215 -21.458 -19.797 1.00 97.62 82 SER A C 1
ATOM 590 O O . SER A 1 82 ? 27.419 -21.435 -20.064 1.00 97.62 82 SER A O 1
ATOM 592 N N . ALA A 1 83 ? 25.392 -20.454 -20.118 1.00 97.06 83 ALA A N 1
ATOM 593 C CA . ALA A 1 83 ? 25.847 -19.219 -20.751 1.00 97.06 83 ALA A CA 1
ATOM 594 C C . ALA A 1 83 ? 26.809 -18.448 -19.837 1.00 97.06 83 ALA A C 1
ATOM 596 O O . ALA A 1 83 ? 27.886 -18.042 -20.281 1.00 97.06 83 ALA A O 1
ATOM 597 N N . TYR A 1 84 ? 26.463 -18.327 -18.551 1.00 97.69 84 TYR A N 1
ATOM 598 C CA . TYR A 1 84 ? 27.323 -17.710 -17.546 1.00 97.69 84 TYR A CA 1
ATOM 599 C C . TYR A 1 84 ? 28.663 -18.442 -17.418 1.00 97.69 84 TYR A C 1
ATOM 601 O O . TYR A 1 84 ? 29.717 -17.822 -17.549 1.00 97.69 84 TYR A O 1
ATOM 609 N N . HIS A 1 85 ? 28.639 -19.768 -17.246 1.00 97.38 85 HIS A N 1
ATOM 610 C CA . HIS A 1 85 ? 29.852 -20.572 -17.127 1.00 97.38 85 HIS A CA 1
ATOM 611 C C . HIS A 1 85 ? 30.753 -20.424 -18.360 1.00 97.38 85 HIS A C 1
ATOM 613 O O . HIS A 1 85 ? 31.948 -20.176 -18.220 1.00 97.38 85 HIS A O 1
ATOM 619 N N . ARG A 1 86 ? 30.187 -20.487 -19.575 1.00 96.56 86 ARG A N 1
ATOM 620 C CA . ARG A 1 86 ? 30.937 -20.251 -20.820 1.00 96.56 86 ARG A CA 1
ATOM 621 C C . ARG A 1 86 ? 31.586 -18.863 -20.837 1.00 96.56 86 ARG A C 1
ATOM 623 O O . ARG A 1 86 ? 32.742 -18.748 -21.236 1.00 96.56 86 ARG A O 1
ATOM 630 N N . GLY A 1 87 ? 30.862 -17.828 -20.408 1.00 96.94 87 GLY A N 1
ATOM 631 C CA . GLY A 1 87 ? 31.380 -16.461 -20.318 1.00 96.94 87 GLY A CA 1
ATOM 632 C C . GLY A 1 87 ? 32.543 -16.332 -19.333 1.00 96.94 87 GLY A C 1
ATOM 633 O O . GLY A 1 87 ? 33.582 -15.778 -19.684 1.00 96.94 87 GLY A O 1
ATOM 634 N N . VAL A 1 88 ? 32.407 -16.910 -18.136 1.00 96.88 88 VAL A N 1
ATOM 635 C CA . VAL A 1 88 ? 33.457 -16.911 -17.103 1.00 96.88 88 VAL A CA 1
ATOM 636 C C . VAL A 1 88 ? 34.709 -17.633 -17.587 1.00 96.88 88 VAL A C 1
ATOM 638 O O . VAL A 1 88 ? 35.810 -17.103 -17.445 1.00 96.88 88 VAL A O 1
ATOM 641 N N . GLN A 1 89 ? 34.557 -18.819 -18.181 1.00 94.12 89 GLN A N 1
ATOM 642 C CA . GLN A 1 89 ? 35.705 -19.568 -18.688 1.00 94.12 89 GLN A CA 1
ATOM 643 C C . GLN A 1 89 ? 36.398 -18.823 -19.826 1.00 94.12 89 GLN A C 1
ATOM 645 O O . GLN A 1 89 ? 37.613 -18.678 -19.784 1.00 94.12 89 GLN A O 1
ATOM 650 N N . ARG A 1 90 ? 35.642 -18.252 -20.776 1.00 92.94 90 ARG A N 1
ATOM 651 C CA . ARG A 1 90 ? 36.209 -17.405 -21.837 1.00 92.94 90 ARG A CA 1
ATOM 652 C C . ARG A 1 90 ? 36.996 -16.222 -21.268 1.00 92.94 90 ARG A C 1
ATOM 654 O O . ARG A 1 90 ? 38.074 -15.922 -21.766 1.00 92.94 90 ARG A O 1
ATOM 661 N N . GLY A 1 91 ? 36.468 -15.547 -20.245 1.00 93.88 91 GLY A N 1
ATOM 662 C CA . GLY A 1 91 ? 37.163 -14.434 -19.593 1.00 93.88 91 GLY A CA 1
ATOM 663 C C . 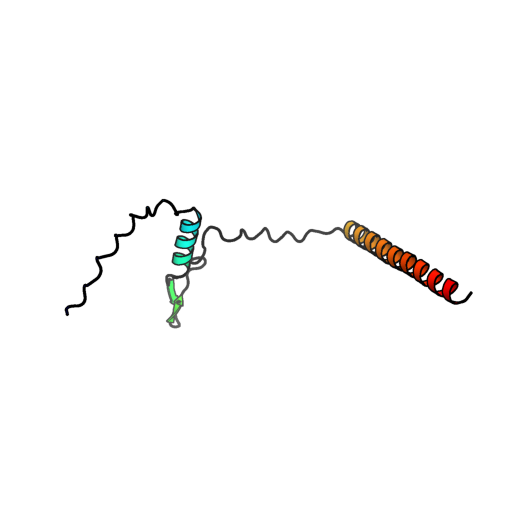GLY A 1 91 ? 38.471 -14.869 -18.928 1.00 93.88 91 GLY A C 1
ATOM 664 O O . GLY A 1 91 ? 39.480 -14.180 -19.041 1.00 93.88 91 GLY A O 1
ATOM 665 N N . ARG A 1 92 ? 38.478 -16.045 -18.289 1.00 90.88 92 ARG A N 1
ATOM 666 C CA . ARG A 1 92 ? 39.681 -16.615 -17.667 1.00 90.88 92 ARG A CA 1
ATOM 667 C C . ARG A 1 92 ? 40.719 -17.063 -18.686 1.00 90.88 92 ARG A C 1
ATOM 669 O O . ARG A 1 92 ? 41.890 -16.785 -18.471 1.00 90.88 92 ARG A O 1
ATOM 676 N N . THR A 1 93 ? 40.317 -17.719 -19.774 1.00 85.94 93 THR A N 1
ATOM 677 C CA . THR A 1 93 ? 41.258 -18.137 -20.823 1.00 85.94 93 THR A CA 1
ATOM 678 C C . THR A 1 93 ? 41.844 -16.923 -21.532 1.00 85.94 93 THR A C 1
ATOM 680 O O . THR A 1 93 ? 43.058 -16.804 -21.593 1.00 85.94 93 THR A O 1
ATOM 683 N N . ALA A 1 94 ? 41.014 -15.953 -21.934 1.00 79.75 94 ALA A N 1
ATOM 684 C CA . ALA A 1 94 ? 41.496 -14.727 -22.569 1.00 79.75 94 ALA A CA 1
ATOM 685 C C . ALA A 1 94 ? 42.442 -13.922 -21.655 1.00 79.75 94 ALA A C 1
ATOM 687 O O . ALA A 1 94 ? 43.448 -13.392 -22.117 1.00 79.75 94 ALA A O 1
ATOM 688 N N . GLY A 1 95 ? 42.159 -13.854 -20.348 1.00 71.62 95 GLY A N 1
ATOM 689 C CA . GLY A 1 95 ? 43.058 -13.223 -19.375 1.00 71.62 95 GLY A CA 1
ATOM 690 C C . GLY A 1 95 ? 44.348 -14.016 -19.120 1.00 71.62 95 GLY A C 1
ATOM 691 O O . GLY A 1 95 ? 45.406 -13.421 -18.926 1.00 71.62 95 GLY A O 1
ATOM 692 N N . ALA A 1 96 ? 44.285 -15.350 -19.145 1.00 71.19 96 ALA A N 1
ATOM 693 C CA . ALA A 1 96 ? 45.451 -16.220 -18.999 1.00 71.19 96 ALA A CA 1
ATOM 694 C C . ALA A 1 96 ? 46.380 -16.161 -20.222 1.00 71.19 96 ALA A C 1
ATOM 696 O O . ALA A 1 96 ? 47.599 -16.148 -20.049 1.00 71.19 96 ALA A O 1
ATOM 697 N N . ASP A 1 97 ? 45.825 -16.068 -21.433 1.00 66.88 97 ASP A N 1
ATOM 698 C CA . ASP A 1 97 ? 46.588 -15.915 -22.674 1.00 66.88 97 ASP A CA 1
ATOM 699 C C . ASP A 1 97 ? 47.396 -14.603 -22.659 1.00 66.88 97 ASP A C 1
ATOM 701 O O . ASP A 1 97 ? 48.598 -14.620 -22.923 1.00 66.88 97 ASP A O 1
ATOM 705 N N . LEU A 1 98 ? 46.781 -13.493 -22.226 1.00 66.12 98 LEU A N 1
ATOM 706 C CA . LEU A 1 98 ? 47.440 -12.184 -22.076 1.00 66.12 98 LEU A CA 1
ATOM 707 C C . LEU A 1 98 ? 48.553 -12.179 -21.009 1.00 66.12 98 LEU A C 1
ATOM 709 O O . LEU A 1 98 ? 49.602 -11.559 -21.190 1.00 66.12 98 LEU A O 1
ATOM 713 N N . ASN A 1 99 ? 48.354 -12.875 -19.887 1.00 64.12 99 ASN A N 1
ATOM 714 C CA . ASN A 1 99 ? 49.371 -12.975 -18.834 1.00 64.12 99 ASN A CA 1
ATOM 715 C C . ASN A 1 99 ? 50.555 -13.878 -19.250 1.00 64.12 99 ASN A C 1
ATOM 717 O O . ASN A 1 99 ? 51.712 -13.636 -18.890 1.00 64.12 99 ASN A O 1
ATOM 721 N N . SER A 1 100 ? 50.277 -14.904 -20.057 1.00 63.72 100 SER A N 1
ATOM 722 C CA . SER A 1 100 ? 51.281 -15.844 -20.566 1.00 63.72 100 SER A CA 1
ATOM 723 C C . SER A 1 100 ? 52.184 -15.222 -21.638 1.00 63.72 100 SER A C 1
ATOM 725 O O . SER A 1 100 ? 53.363 -15.572 -21.712 1.00 63.72 100 SER A O 1
ATOM 727 N N . THR A 1 101 ? 51.672 -14.293 -22.454 1.00 62.31 101 THR A N 1
ATOM 728 C CA . THR A 1 101 ? 52.484 -13.526 -23.417 1.00 62.31 101 THR A CA 1
ATOM 729 C C . THR A 1 101 ? 53.349 -12.472 -22.725 1.00 62.31 101 THR A C 1
ATOM 731 O O . THR A 1 101 ? 54.528 -12.363 -23.045 1.00 62.31 101 THR A O 1
ATOM 734 N N . SER A 1 102 ? 52.820 -11.783 -21.708 1.00 59.56 102 SER A N 1
ATOM 735 C CA . SER A 1 102 ? 53.551 -10.765 -20.929 1.00 59.56 102 SER A CA 1
ATOM 736 C C . SER A 1 102 ? 54.791 -11.325 -20.206 1.00 59.56 102 SER A C 1
ATOM 738 O O . SER A 1 102 ? 55.871 -10.727 -20.204 1.00 59.56 102 SER A O 1
ATOM 740 N N . THR A 1 103 ? 54.689 -12.543 -19.665 1.00 59.81 103 THR A N 1
ATOM 741 C CA . THR A 1 103 ? 55.821 -13.191 -18.975 1.00 59.81 103 THR A CA 1
ATOM 742 C C . THR A 1 103 ? 56.900 -13.694 -19.950 1.00 59.81 103 THR A C 1
ATOM 744 O O . THR A 1 103 ? 58.071 -13.772 -19.586 1.00 59.81 103 THR A O 1
ATOM 747 N N . LYS A 1 104 ? 56.540 -14.015 -21.203 1.00 59.19 104 LYS A N 1
ATOM 748 C CA . LYS A 1 104 ? 57.495 -14.477 -22.229 1.00 59.19 104 LYS A CA 1
ATOM 749 C C . LYS A 1 104 ? 58.286 -13.343 -22.885 1.00 59.19 104 LYS A C 1
ATOM 751 O O . LYS A 1 104 ? 59.391 -13.599 -23.350 1.00 59.19 104 LYS A O 1
ATOM 756 N N . GLU A 1 105 ? 57.753 -12.123 -22.916 1.00 58.22 105 GLU A N 1
ATOM 757 C CA . GLU A 1 105 ? 58.458 -10.955 -23.469 1.00 58.22 105 GLU A CA 1
ATOM 758 C C . GLU A 1 105 ? 59.476 -10.355 -22.492 1.00 58.22 105 GLU A C 1
ATOM 760 O O . GLU A 1 105 ? 60.507 -9.856 -22.919 1.00 58.22 105 GLU A O 1
ATOM 765 N N . THR A 1 106 ? 59.249 -10.480 -21.182 1.00 64.25 106 THR A N 1
ATOM 766 C CA . THR A 1 106 ? 60.158 -9.942 -20.149 1.00 64.25 106 THR A CA 1
ATOM 767 C C . THR A 1 106 ? 61.443 -10.779 -19.955 1.00 64.25 106 THR A C 1
ATOM 769 O O . THR A 1 106 ? 62.331 -10.374 -19.213 1.00 64.25 106 THR A O 1
ATOM 772 N N . ASN A 1 107 ? 61.573 -11.945 -20.603 1.00 59.75 107 ASN A N 1
ATOM 773 C CA . ASN A 1 107 ? 62.704 -12.873 -20.421 1.00 59.75 107 ASN A CA 1
ATOM 774 C C . ASN A 1 107 ? 63.473 -13.192 -21.726 1.00 59.75 107 ASN A C 1
ATOM 776 O O . ASN A 1 107 ? 64.045 -14.276 -21.854 1.00 59.75 107 ASN A O 1
ATOM 780 N N . ARG A 1 108 ? 63.453 -12.290 -22.713 1.00 49.16 108 ARG A N 1
ATOM 781 C CA . ARG A 1 108 ? 64.251 -12.369 -23.949 1.00 49.16 108 ARG A CA 1
ATOM 782 C C . ARG A 1 108 ? 65.105 -11.116 -24.085 1.00 49.16 108 ARG A C 1
ATOM 784 O O . ARG A 1 108 ? 66.258 -11.276 -24.538 1.00 49.16 108 ARG A O 1
#

Radius of gyration: 35.06 Å; Cα contacts (8 Å, |Δi|>4): 34; chains: 1; bounding box: 80×91×53 Å

Foldseek 3Di:
DDDDDDDDDDDDDDDDPVVPDDPVVLQVVQQVQLVDFDFPAADPVRHTHGDPCSSPGPPPPDPPVVVPPPPQDPVNVVVVVVVVVVVVVVVVVVVVVVVVVV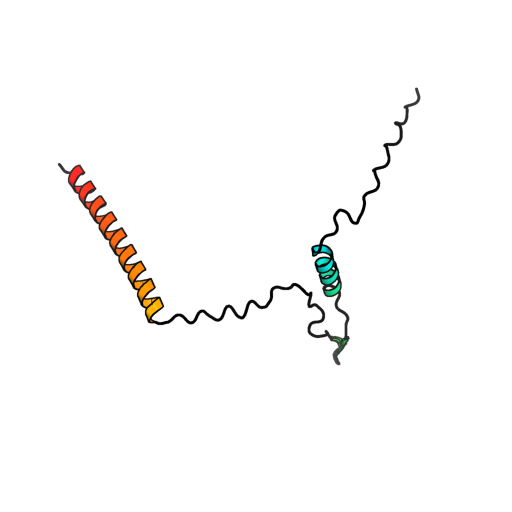VVVVPD

Secondary structure (DSSP, 8-state):
-PPPPPPPPPPPPPP-TTTT--HHHHHHHHHHHHHSPPEEEE-TTSPEEEPTTTTPPTTS----GGG------HHHHHHHHHHHHHHHHHHHHHHHHHHHHHHHHTT-

pLDDT: mean 78.61, std 14.06, range [47.19, 97.69]

Mean predicted aligned error: 18.18 Å